Protein AF-A0AAF0TTE2-F1 (afdb_monomer)

Mean predicted aligned error: 9.88 Å

Secondary structure (DSSP, 8-state):
----S-HHHHHHH---HHHHHHHHHHHHTT--TTHHHHHHHHHHHHHTT--------S----

Radius of gyration: 16.14 Å; Cα contacts (8 Å, |Δi|>4): 11; chains: 1; bounding box: 37×23×39 Å

Foldseek 3Di:
DPPPPDPVVCVVVPDPPVVVVVVVVVVLVVDDPVRNVLVVVVVVCVVVVVVDDDDDPDDPDD

Organism: Solanum verrucosum (NCBI:txid315347)

Solvent-accessible surface area (backbone atoms only — not comparable to full-atom values): 4120 Å² total; per-residue (Å²): 132,86,76,90,56,62,62,68,59,51,60,72,68,67,65,60,64,68,60,51,50,54,52,47,56,58,56,59,73,66,51,48,91,76,50,44,62,56,50,52,52,51,52,52,26,65,76,64,69,59,81,67,88,82,84,85,88,69,84,91,75,131

Nearest PDB structures (foldseek):
  1rqu-assembly1_B  TM=3.312E-01  e=4.352E+00  Escherich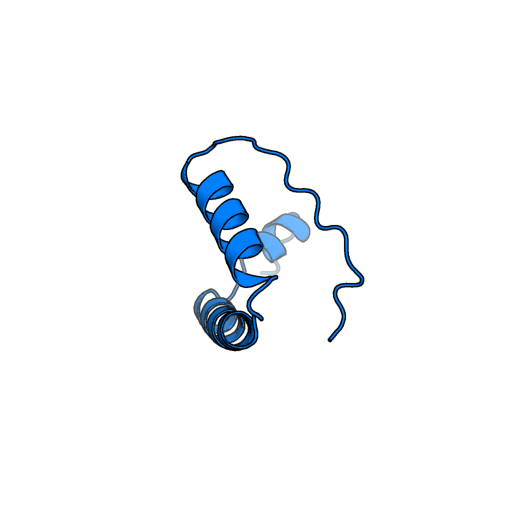ia coli

Sequence (62 aa):
MQNVGNHIINEELDYDKDELKIIHYKSFALLNSFQLPAYEEIIASGYNEKGRLCFIHDHGGT

Structure (mmCIF, N/CA/C/O backbone):
data_AF-A0AAF0TTE2-F1
#
_entry.id   AF-A0AAF0TTE2-F1
#
loop_
_atom_site.group_PDB
_atom_site.id
_atom_site.type_symbol
_atom_site.label_atom_id
_atom_site.label_alt_id
_atom_site.label_comp_id
_atom_site.label_asym_id
_atom_site.label_entity_id
_atom_site.label_seq_id
_atom_site.pdbx_PDB_ins_code
_atom_site.Cartn_x
_atom_site.Cartn_y
_atom_site.Cartn_z
_atom_site.occupancy
_atom_site.B_iso_or_equiv
_atom_site.auth_seq_id
_atom_site.auth_comp_id
_atom_site.auth_asym_id
_atom_site.auth_atom_id
_atom_site.pdbx_PDB_model_num
ATOM 1 N N . MET A 1 1 ? -23.364 11.676 22.965 1.00 44.91 1 MET A N 1
ATOM 2 C CA . MET A 1 1 ? -22.277 12.080 23.885 1.00 44.91 1 MET A CA 1
ATOM 3 C C . MET A 1 1 ? -21.039 12.278 23.035 1.00 44.91 1 MET A C 1
ATOM 5 O O . MET A 1 1 ? -20.580 11.304 22.459 1.00 44.91 1 MET A O 1
ATOM 9 N N . GLN A 1 2 ? -20.582 13.519 22.846 1.00 51.97 2 GLN A N 1
ATOM 10 C CA . GLN A 1 2 ? -19.333 13.772 22.121 1.00 51.97 2 GLN A CA 1
ATOM 11 C C . GLN A 1 2 ? -18.187 13.194 22.949 1.00 51.97 2 GLN A C 1
ATOM 13 O O . GLN A 1 2 ? -18.009 13.568 24.107 1.00 51.97 2 GLN A O 1
ATOM 18 N N . ASN A 1 3 ? -17.472 12.230 22.373 1.00 58.44 3 ASN A N 1
ATOM 19 C CA . ASN A 1 3 ? -16.258 11.688 22.953 1.00 58.44 3 ASN A CA 1
ATOM 20 C C . ASN A 1 3 ? -15.214 12.812 22.950 1.00 58.44 3 ASN A C 1
ATOM 22 O O . ASN A 1 3 ? -14.615 13.095 21.918 1.00 58.44 3 ASN A O 1
ATOM 26 N N . VAL A 1 4 ? -15.018 13.472 24.094 1.00 59.53 4 VAL A N 1
ATOM 27 C CA . VAL A 1 4 ? -13.944 14.461 24.323 1.00 59.53 4 VAL A CA 1
ATOM 28 C C . VAL A 1 4 ? -12.596 13.733 24.497 1.00 59.53 4 VAL A C 1
ATOM 30 O O . VAL A 1 4 ? -11.793 14.051 25.368 1.00 59.53 4 VAL A O 1
ATOM 33 N N . GLY A 1 5 ? -12.383 12.669 23.726 1.00 69.06 5 GLY A N 1
ATOM 34 C CA . GLY A 1 5 ? -11.114 11.968 23.599 1.00 69.06 5 GLY A CA 1
ATOM 35 C C . GLY A 1 5 ? -10.211 12.699 22.612 1.00 69.06 5 GLY A C 1
ATOM 36 O O . GLY A 1 5 ? -10.675 13.542 21.844 1.00 69.06 5 GLY A O 1
ATOM 37 N N . ASN A 1 6 ? -8.915 12.383 22.643 1.00 79.69 6 ASN A N 1
ATOM 38 C CA . ASN A 1 6 ? -7.923 12.968 21.745 1.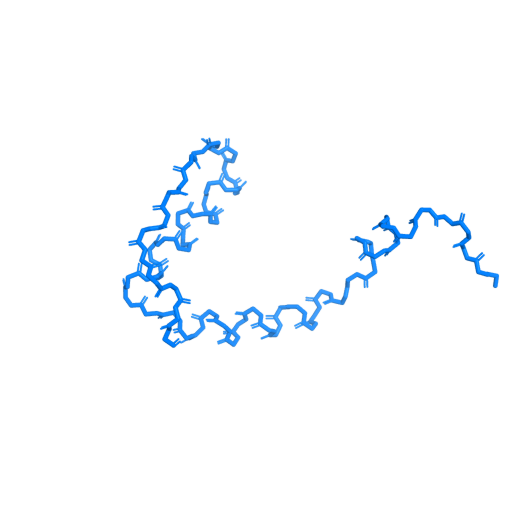00 79.69 6 ASN A CA 1
ATOM 39 C C . ASN A 1 6 ? -8.402 12.848 20.288 1.00 79.69 6 ASN A C 1
ATOM 41 O O . ASN A 1 6 ? -8.520 11.743 19.765 1.00 79.69 6 ASN A O 1
ATOM 45 N N . HIS A 1 7 ? -8.689 13.992 19.666 1.00 79.50 7 HIS A N 1
ATOM 46 C CA . HIS A 1 7 ? -9.211 14.089 18.305 1.00 79.50 7 HIS A CA 1
ATOM 47 C C . HIS A 1 7 ? -8.367 13.292 17.312 1.00 79.50 7 HIS A C 1
ATOM 49 O O . HIS A 1 7 ? -8.919 12.557 16.509 1.00 79.50 7 HIS A O 1
ATOM 55 N N . ILE A 1 8 ? -7.042 13.349 17.464 1.00 77.75 8 ILE A N 1
ATOM 56 C CA . ILE A 1 8 ? -6.089 12.631 16.612 1.00 77.75 8 ILE A CA 1
ATOM 57 C C . ILE A 1 8 ? -6.293 11.117 16.725 1.00 77.75 8 ILE A C 1
ATOM 59 O O . ILE A 1 8 ? -6.278 10.416 15.724 1.00 77.75 8 ILE A O 1
ATOM 63 N N . ILE A 1 9 ? -6.533 10.607 17.937 1.00 77.19 9 ILE A N 1
ATOM 64 C CA . ILE A 1 9 ? -6.782 9.174 18.154 1.00 77.19 9 ILE A CA 1
ATOM 65 C C . ILE A 1 9 ? -8.132 8.777 17.558 1.00 77.19 9 ILE A C 1
ATOM 67 O O . ILE A 1 9 ? -8.259 7.704 16.986 1.00 77.19 9 ILE A O 1
ATOM 71 N N . ASN A 1 10 ? -9.147 9.630 17.681 1.00 77.56 10 ASN A N 1
ATOM 72 C CA . ASN A 1 10 ? -10.449 9.345 17.088 1.00 77.56 10 ASN A CA 1
ATOM 73 C C . ASN A 1 10 ? -10.371 9.337 15.554 1.00 77.56 10 ASN A C 1
ATOM 75 O O . ASN A 1 10 ? -10.924 8.435 14.941 1.00 77.56 10 ASN A O 1
ATOM 79 N N . GLU A 1 11 ? -9.632 10.267 14.947 1.00 75.69 11 GLU A N 1
ATOM 80 C CA . GLU A 1 11 ? -9.361 10.270 13.504 1.00 75.69 11 GLU A CA 1
ATOM 81 C C . GLU A 1 11 ? -8.545 9.049 13.063 1.00 75.69 11 GLU A C 1
ATOM 83 O O . GLU A 1 11 ? -8.834 8.476 12.017 1.00 75.69 11 GLU A O 1
ATOM 88 N N . GLU A 1 12 ? -7.568 8.607 13.864 1.00 75.75 12 GLU A N 1
ATOM 89 C CA . GLU A 1 12 ? -6.804 7.386 13.576 1.00 75.75 12 GLU A CA 1
ATOM 90 C C . GLU A 1 12 ? -7.622 6.091 13.729 1.00 75.75 12 GLU A C 1
ATOM 92 O O . GLU A 1 12 ? -7.255 5.050 13.180 1.00 75.75 12 GLU A O 1
ATOM 97 N N . LEU A 1 13 ? -8.713 6.114 14.497 1.00 78.50 13 LEU A N 1
ATOM 98 C CA . LEU A 1 13 ? -9.533 4.930 14.766 1.00 78.50 13 LEU A CA 1
ATOM 99 C C . LEU A 1 13 ? -10.810 4.860 13.917 1.00 78.50 13 LEU A C 1
ATOM 101 O O . LEU A 1 13 ? -11.355 3.766 13.770 1.00 78.50 13 LEU A O 1
ATOM 105 N N . ASP A 1 14 ? -11.267 5.976 13.347 1.00 83.69 14 ASP A N 1
ATOM 106 C CA . ASP A 1 14 ? -12.529 6.091 12.596 1.00 83.69 14 ASP A CA 1
ATOM 107 C C . ASP A 1 14 ? -12.338 6.008 11.071 1.00 83.69 14 ASP A C 1
ATOM 109 O O . ASP A 1 14 ? -13.026 6.661 10.288 1.00 83.69 14 ASP A O 1
ATOM 113 N N . TYR A 1 15 ? -11.368 5.214 10.615 1.00 82.06 15 TYR A N 1
ATOM 114 C CA . TYR A 1 15 ? -11.171 4.998 9.185 1.00 82.06 15 TYR A CA 1
ATOM 115 C C . TYR A 1 15 ? -12.196 4.018 8.609 1.00 82.06 15 TYR A C 1
ATOM 117 O O . TYR A 1 15 ? -12.282 2.863 9.046 1.00 82.06 15 TYR A O 1
ATOM 125 N N . ASP A 1 16 ? -12.872 4.424 7.533 1.00 88.19 16 ASP A N 1
ATOM 126 C CA . ASP A 1 16 ? -13.606 3.498 6.672 1.00 88.19 16 ASP A CA 1
ATOM 127 C C . ASP A 1 16 ? -12.612 2.653 5.860 1.00 88.19 16 ASP A C 1
ATOM 129 O O . ASP A 1 16 ? -12.059 3.055 4.832 1.00 88.19 16 ASP A O 1
ATOM 133 N N . LYS A 1 17 ? -12.359 1.441 6.355 1.00 88.38 17 LYS A N 1
ATOM 134 C CA . LYS A 1 17 ? -11.424 0.500 5.732 1.00 88.38 17 LYS A CA 1
ATOM 135 C C . LYS A 1 17 ? -11.891 0.039 4.354 1.00 88.38 17 LYS A C 1
ATOM 137 O O . LYS A 1 17 ? -11.040 -0.267 3.518 1.00 88.38 17 LYS A O 1
ATOM 142 N N . ASP A 1 18 ? -13.197 -0.029 4.116 1.00 92.12 18 ASP A N 1
ATOM 143 C CA . ASP A 1 18 ? -13.742 -0.478 2.838 1.00 92.12 18 ASP A CA 1
ATOM 144 C C . ASP A 1 18 ? -13.580 0.619 1.782 1.00 92.12 18 ASP A C 1
ATOM 146 O O . ASP A 1 18 ? -13.107 0.343 0.674 1.00 92.12 18 ASP A O 1
ATOM 150 N N . GLU A 1 19 ? -13.853 1.875 2.146 1.00 92.38 19 GLU A N 1
ATOM 151 C CA . GLU A 1 19 ? -13.582 3.032 1.290 1.00 92.38 19 GLU A CA 1
ATOM 152 C C . GLU A 1 19 ? -12.086 3.149 0.960 1.00 92.38 19 GLU A C 1
ATOM 154 O O . GLU A 1 19 ? -11.705 3.228 -0.214 1.00 92.38 19 GLU A O 1
ATOM 159 N N . LEU A 1 20 ? -11.219 3.070 1.974 1.00 90.06 20 LEU A N 1
ATOM 160 C CA . LEU A 1 20 ? -9.767 3.123 1.784 1.00 90.06 20 LEU A CA 1
ATOM 161 C C . LEU A 1 20 ? -9.260 1.997 0.880 1.00 90.06 20 LEU A C 1
ATOM 163 O O . LEU A 1 20 ? -8.377 2.218 0.050 1.00 90.06 20 LEU A O 1
ATOM 167 N N . LYS A 1 21 ? -9.836 0.797 0.987 1.00 92.38 21 LYS A N 1
ATOM 168 C CA . LYS A 1 21 ? -9.488 -0.336 0.125 1.00 92.38 21 LYS A CA 1
ATOM 169 C C . LYS A 1 21 ? -9.894 -0.093 -1.331 1.00 92.38 21 LYS A C 1
ATOM 171 O O . LYS A 1 21 ? -9.131 -0.422 -2.240 1.00 92.38 21 LYS A O 1
ATOM 176 N N . ILE A 1 22 ? -11.058 0.512 -1.572 1.00 94.38 22 ILE A N 1
ATOM 177 C CA . ILE A 1 22 ? -11.498 0.895 -2.922 1.00 94.38 22 ILE A CA 1
ATOM 178 C C . ILE A 1 22 ? -10.553 1.943 -3.519 1.00 94.38 22 ILE A C 1
ATOM 180 O O . ILE A 1 22 ? -10.133 1.804 -4.672 1.00 94.38 22 ILE A O 1
ATOM 184 N N . ILE A 1 23 ? -10.203 2.977 -2.748 1.00 93.50 23 ILE A N 1
ATOM 185 C CA . ILE A 1 23 ? -9.249 4.014 -3.167 1.00 93.50 23 ILE A CA 1
ATOM 186 C C . ILE A 1 23 ? -7.893 3.380 -3.482 1.00 93.50 23 ILE A C 1
ATOM 188 O O . ILE A 1 23 ? -7.320 3.645 -4.538 1.00 93.50 23 ILE A O 1
ATOM 192 N N . HIS A 1 24 ? -7.422 2.485 -2.614 1.00 92.19 24 HIS A N 1
ATOM 193 C CA . HIS A 1 24 ? -6.170 1.771 -2.802 1.00 92.19 24 HIS A CA 1
ATOM 194 C C . HIS A 1 24 ? -6.128 1.019 -4.137 1.00 92.19 24 HIS A C 1
ATOM 196 O O . HIS A 1 24 ? -5.185 1.210 -4.901 1.00 92.19 24 HIS A O 1
ATOM 202 N N . TYR A 1 25 ? -7.151 0.223 -4.467 1.00 94.31 25 TYR A N 1
ATOM 203 C CA . TYR A 1 25 ? -7.168 -0.518 -5.732 1.00 94.31 25 TYR A CA 1
ATOM 204 C C . TYR A 1 25 ? -7.143 0.390 -6.963 1.00 94.31 25 TYR A C 1
A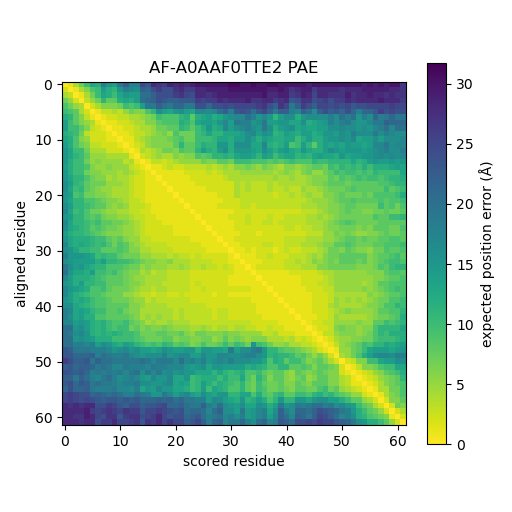TOM 206 O O . TYR A 1 25 ? -6.466 0.069 -7.940 1.00 94.31 25 TYR A O 1
ATOM 214 N N . LYS A 1 26 ? -7.847 1.529 -6.918 1.00 94.38 26 LYS A N 1
ATOM 215 C CA . LYS A 1 26 ? -7.828 2.511 -8.012 1.00 94.38 26 LYS A CA 1
ATOM 216 C C . LYS A 1 26 ? -6.429 3.091 -8.209 1.00 94.38 26 LYS A C 1
ATOM 218 O O . LYS A 1 26 ? -5.941 3.099 -9.332 1.00 94.38 26 LYS A O 1
ATOM 223 N N . SER A 1 27 ? -5.779 3.528 -7.133 1.00 90.69 27 SER A N 1
ATOM 224 C CA . SER A 1 27 ? -4.429 4.099 -7.196 1.00 90.69 27 SER A CA 1
ATOM 225 C C . SER A 1 27 ? -3.378 3.060 -7.583 1.00 90.69 27 SER A C 1
ATOM 227 O O . SER A 1 27 ? -2.491 3.348 -8.379 1.00 90.69 27 SER A O 1
ATOM 229 N N . PHE A 1 28 ? -3.498 1.833 -7.072 1.00 91.56 28 PHE A N 1
ATOM 230 C CA . PHE A 1 28 ? -2.592 0.734 -7.397 1.00 91.56 28 PHE A CA 1
ATOM 231 C C . PHE A 1 28 ? -2.623 0.390 -8.893 1.00 91.56 28 PHE A C 1
ATOM 233 O O . PHE A 1 28 ? -1.577 0.184 -9.500 1.00 91.56 28 PHE A O 1
ATOM 240 N N . ALA A 1 29 ? -3.808 0.399 -9.512 1.00 92.75 29 ALA A N 1
ATOM 241 C CA . ALA A 1 29 ? -3.956 0.156 -10.946 1.00 92.75 29 ALA A CA 1
ATOM 242 C C . ALA A 1 29 ? -3.306 1.238 -11.836 1.00 92.75 29 ALA A C 1
ATOM 244 O O . ALA A 1 29 ? -3.095 0.993 -13.021 1.00 92.75 29 ALA A O 1
ATOM 245 N N . LEU A 1 30 ? -2.999 2.418 -11.285 1.00 92.44 30 LEU A N 1
ATOM 246 C CA . LEU A 1 30 ? -2.360 3.528 -12.001 1.00 92.44 30 LEU A CA 1
ATOM 247 C C . LEU A 1 30 ? -0.830 3.531 -11.875 1.00 92.44 30 LEU A C 1
ATOM 249 O O . LEU A 1 30 ? -0.177 4.359 -12.509 1.00 92.44 30 LEU A O 1
ATOM 253 N N . LEU A 1 31 ? -0.247 2.631 -11.076 1.00 88.56 31 LEU A N 1
ATOM 254 C CA . LEU A 1 31 ? 1.201 2.576 -10.902 1.00 88.56 31 LEU A CA 1
ATOM 255 C C . LEU A 1 31 ? 1.884 2.199 -12.216 1.00 88.56 31 LEU A C 1
ATOM 257 O O . LEU A 1 31 ? 1.570 1.187 -12.845 1.00 88.56 31 LEU A O 1
ATOM 261 N N . ASN A 1 32 ? 2.863 3.007 -12.611 1.00 88.50 32 ASN A N 1
ATOM 262 C CA . ASN A 1 32 ? 3.689 2.702 -13.770 1.00 88.50 32 ASN A CA 1
ATOM 263 C C . ASN A 1 32 ? 4.793 1.677 -13.433 1.00 88.50 32 ASN A C 1
ATOM 265 O O . ASN A 1 32 ? 5.013 1.303 -12.277 1.00 88.50 32 ASN A O 1
ATOM 269 N N . SER A 1 33 ? 5.532 1.249 -14.460 1.00 87.94 33 SER A N 1
ATOM 270 C CA . SER A 1 33 ? 6.587 0.233 -14.345 1.00 87.94 33 SER A CA 1
ATOM 271 C C . SER A 1 33 ? 7.738 0.605 -13.403 1.00 87.94 33 SER A C 1
ATOM 273 O O . SER A 1 33 ? 8.455 -0.286 -12.959 1.00 87.94 33 SER A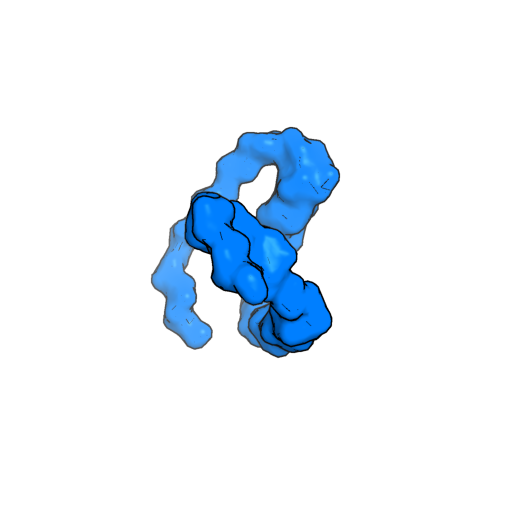 O 1
ATOM 275 N N . PHE A 1 34 ? 7.936 1.890 -13.099 1.00 83.44 34 PHE A N 1
ATOM 276 C CA . PHE A 1 34 ? 8.961 2.361 -12.162 1.00 83.44 34 PHE A CA 1
ATOM 277 C C . PHE A 1 34 ? 8.432 2.489 -10.729 1.00 83.44 34 PHE A C 1
ATOM 279 O O . PHE A 1 34 ? 9.178 2.279 -9.775 1.00 83.44 34 PHE A O 1
ATOM 286 N N . GLN A 1 35 ? 7.147 2.803 -10.564 1.00 84.94 35 GLN A N 1
ATOM 287 C CA . GLN A 1 35 ? 6.517 2.987 -9.256 1.00 84.94 35 GLN A CA 1
ATOM 288 C C . GLN A 1 35 ? 6.119 1.660 -8.603 1.00 84.94 35 GLN A C 1
ATOM 290 O O . GLN A 1 35 ? 6.236 1.526 -7.385 1.00 84.94 35 GLN A O 1
ATOM 295 N N . LEU A 1 36 ? 5.675 0.676 -9.394 1.00 89.75 36 LEU A N 1
ATOM 296 C CA . LEU A 1 36 ? 5.231 -0.620 -8.877 1.00 89.75 36 LEU A CA 1
ATOM 297 C C . LEU A 1 36 ? 6.321 -1.343 -8.054 1.00 89.75 36 LEU A C 1
ATOM 299 O O . LEU A 1 36 ? 6.025 -1.712 -6.917 1.00 89.75 36 LEU A O 1
ATOM 303 N N . PRO A 1 37 ? 7.583 -1.472 -8.518 1.00 88.44 37 PRO A N 1
ATOM 304 C CA . PRO A 1 37 ? 8.627 -2.128 -7.726 1.00 88.44 37 PRO A CA 1
ATOM 305 C C . PRO A 1 37 ? 8.941 -1.398 -6.412 1.00 88.44 37 PRO A C 1
ATOM 307 O O . PRO A 1 37 ? 9.206 -2.032 -5.392 1.00 88.44 37 PRO A O 1
ATOM 310 N N . ALA A 1 38 ? 8.892 -0.061 -6.416 1.00 86.12 38 ALA A N 1
ATOM 311 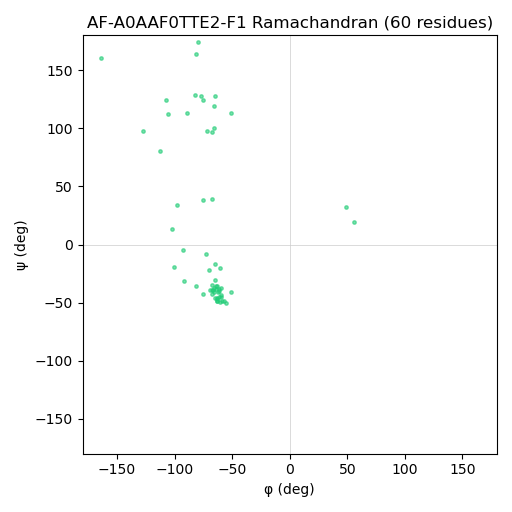C CA . ALA A 1 38 ? 9.102 0.735 -5.208 1.00 86.12 38 ALA A CA 1
ATOM 312 C C . ALA A 1 38 ? 7.963 0.529 -4.196 1.00 86.12 38 ALA A C 1
ATOM 31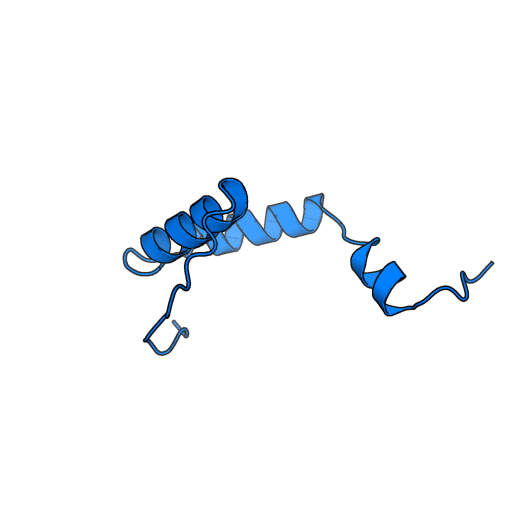4 O O . ALA A 1 38 ? 8.217 0.354 -3.005 1.00 86.12 38 ALA A O 1
ATOM 315 N N . TYR A 1 39 ? 6.716 0.503 -4.675 1.00 88.44 39 TYR A N 1
ATOM 316 C CA . TYR A 1 39 ? 5.546 0.195 -3.859 1.00 88.44 39 TYR A CA 1
ATOM 317 C C . TYR A 1 39 ? 5.650 -1.201 -3.224 1.00 88.44 39 TYR A C 1
ATOM 319 O O . TYR A 1 39 ? 5.478 -1.338 -2.012 1.00 88.44 39 TYR A O 1
ATOM 327 N N . GLU A 1 40 ? 5.978 -2.230 -4.010 1.00 89.38 40 GLU A N 1
ATOM 328 C CA . GLU A 1 40 ? 6.110 -3.607 -3.519 1.00 89.38 40 GLU A CA 1
ATOM 329 C C . GLU A 1 40 ? 7.182 -3.741 -2.430 1.00 89.38 40 GLU A C 1
ATOM 331 O O . GLU A 1 40 ? 6.929 -4.374 -1.402 1.00 89.38 40 GLU A O 1
ATOM 336 N N . GLU A 1 41 ? 8.347 -3.106 -2.599 1.00 86.31 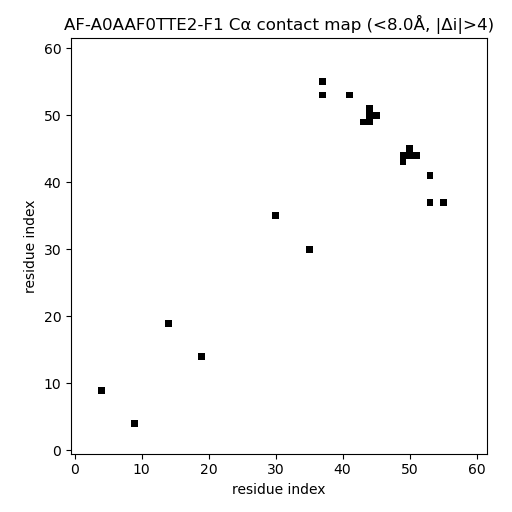41 GLU A N 1
ATOM 337 C CA . GLU A 1 41 ? 9.411 -3.138 -1.588 1.00 86.31 41 GLU A CA 1
ATOM 338 C C . GLU A 1 41 ? 8.995 -2.415 -0.295 1.00 86.31 41 GLU A C 1
ATOM 340 O O . GLU A 1 41 ? 9.293 -2.904 0.796 1.00 86.31 41 GLU A O 1
ATOM 345 N N . ILE A 1 42 ? 8.255 -1.301 -0.382 1.00 85.69 42 ILE A N 1
ATOM 346 C CA . ILE A 1 42 ? 7.721 -0.593 0.796 1.00 85.69 42 ILE A CA 1
ATOM 347 C C . ILE A 1 42 ? 6.739 -1.484 1.567 1.00 85.69 42 ILE A C 1
ATOM 349 O O . ILE A 1 42 ? 6.881 -1.647 2.783 1.00 85.69 42 ILE A O 1
ATOM 353 N N . ILE A 1 43 ? 5.778 -2.106 0.875 1.00 87.56 43 ILE A N 1
ATOM 354 C CA . ILE A 1 43 ? 4.809 -3.020 1.500 1.00 87.56 43 ILE A CA 1
ATOM 355 C C . ILE A 1 43 ? 5.521 -4.223 2.120 1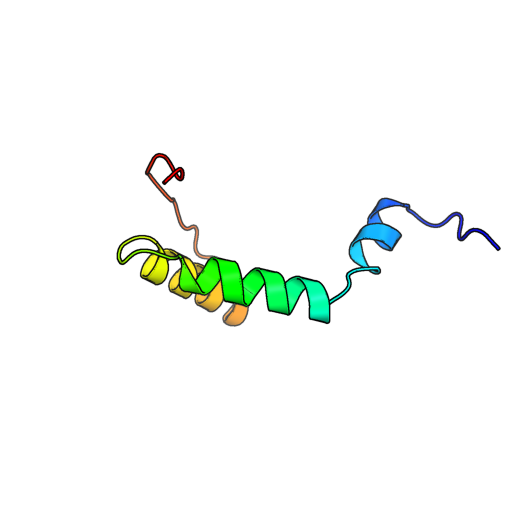.00 87.56 43 ILE A C 1
ATOM 357 O O . ILE A 1 43 ? 5.257 -4.580 3.270 1.00 87.56 43 ILE A O 1
ATOM 361 N N . ALA A 1 44 ? 6.464 -4.827 1.394 1.00 86.94 44 ALA A N 1
ATOM 362 C CA . ALA A 1 44 ? 7.241 -5.953 1.890 1.00 86.94 44 ALA A CA 1
ATOM 363 C C . ALA A 1 44 ? 8.118 -5.567 3.092 1.00 86.94 44 ALA A C 1
ATOM 365 O O . ALA A 1 44 ? 8.298 -6.386 3.994 1.00 86.94 44 ALA A O 1
ATOM 366 N N . SER A 1 45 ? 8.660 -4.347 3.126 1.00 83.19 45 SER A N 1
ATOM 367 C CA . SER A 1 45 ? 9.430 -3.824 4.258 1.00 83.19 45 SER A CA 1
ATOM 368 C C . SER A 1 45 ? 8.557 -3.673 5.501 1.00 83.19 45 SER A C 1
ATOM 370 O O . SER A 1 45 ? 8.951 -4.142 6.569 1.00 83.19 45 SER A O 1
ATOM 372 N N . GLY A 1 46 ? 7.354 -3.107 5.350 1.00 79.88 46 GLY A N 1
ATOM 373 C CA . GLY A 1 46 ? 6.382 -2.976 6.436 1.00 79.88 46 GLY A CA 1
ATOM 374 C C . GLY A 1 46 ? 5.908 -4.329 6.971 1.00 79.88 46 GLY A C 1
ATOM 375 O O . GLY A 1 46 ? 5.922 -4.546 8.177 1.00 79.88 46 GLY A O 1
ATOM 376 N N . TYR A 1 47 ? 5.559 -5.268 6.085 1.00 82.25 47 TYR A N 1
ATOM 377 C CA . TYR A 1 47 ? 5.055 -6.588 6.485 1.00 82.25 47 TYR A CA 1
ATOM 378 C C . TYR A 1 47 ? 6.109 -7.453 7.187 1.00 82.25 47 TYR A C 1
ATOM 380 O O . TYR A 1 47 ? 5.786 -8.234 8.074 1.00 82.25 47 TYR A O 1
ATOM 388 N N . ASN A 1 48 ? 7.374 -7.336 6.778 1.00 83.19 48 ASN A N 1
ATOM 389 C CA . ASN A 1 48 ? 8.462 -8.162 7.302 1.00 83.19 48 ASN A CA 1
ATOM 390 C C . ASN A 1 48 ? 9.339 -7.427 8.335 1.00 83.19 48 ASN A C 1
ATOM 392 O O . ASN A 1 48 ? 10.449 -7.886 8.598 1.00 83.19 48 ASN A O 1
ATOM 396 N N . GLU A 1 49 ? 8.896 -6.270 8.844 1.00 73.19 49 GLU A N 1
ATOM 397 C CA . GLU A 1 49 ? 9.632 -5.419 9.797 1.00 73.19 49 GLU A CA 1
ATOM 398 C C . GLU A 1 49 ? 11.088 -5.131 9.380 1.00 73.19 49 GLU A C 1
ATOM 400 O O . GLU A 1 49 ? 11.988 -4.981 10.205 1.00 73.19 49 GLU A O 1
ATOM 405 N N . LYS A 1 50 ? 11.362 -5.052 8.071 1.00 66.75 50 LYS A N 1
ATOM 406 C CA . LYS A 1 50 ? 12.748 -5.018 7.570 1.00 66.75 50 LYS A CA 1
ATOM 407 C C . LYS A 1 50 ? 13.454 -3.689 7.836 1.00 66.75 50 LYS A C 1
ATOM 409 O O . LYS A 1 50 ? 14.652 -3.598 7.581 1.00 66.75 50 LYS A O 1
ATOM 414 N N . GLY A 1 51 ? 12.737 -2.670 8.321 1.00 64.94 51 GLY A N 1
ATOM 415 C CA . GLY A 1 51 ? 13.293 -1.375 8.729 1.00 64.94 51 GLY A CA 1
ATOM 416 C C . GLY A 1 51 ? 14.099 -0.670 7.634 1.00 64.94 51 GLY A C 1
ATOM 417 O O . GLY A 1 51 ? 14.943 0.173 7.932 1.00 64.94 51 GLY A O 1
ATOM 418 N N . ARG A 1 52 ? 13.899 -1.045 6.364 1.00 67.25 52 ARG A N 1
ATOM 419 C CA . ARG A 1 52 ? 14.709 -0.549 5.251 1.00 67.25 52 ARG A CA 1
ATOM 420 C C . ARG A 1 52 ? 14.204 0.811 4.796 1.00 67.25 52 ARG A C 1
ATOM 422 O O . ARG A 1 52 ? 13.020 0.971 4.505 1.00 67.25 52 ARG A O 1
ATOM 429 N N . LEU A 1 53 ? 15.126 1.766 4.698 1.00 68.19 53 LEU A N 1
ATOM 430 C CA . LEU A 1 53 ? 14.873 3.088 4.134 1.00 68.19 53 LEU A CA 1
ATOM 431 C C . LEU A 1 53 ? 14.786 2.985 2.608 1.00 68.19 53 LEU A C 1
ATOM 433 O O . LEU A 1 53 ? 15.719 2.507 1.964 1.00 68.19 53 LEU A O 1
ATOM 437 N N . CYS A 1 54 ?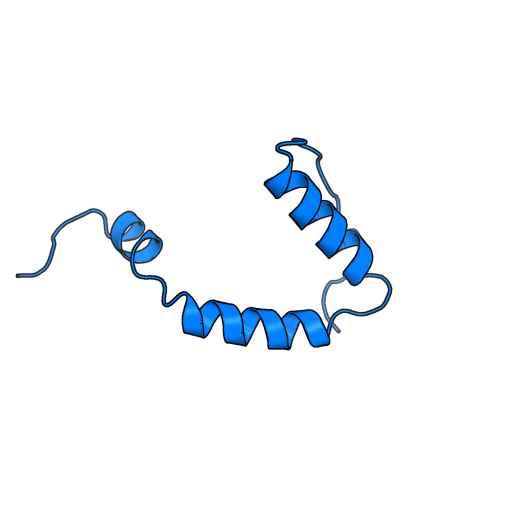 13.677 3.452 2.039 1.00 64.81 54 CYS A N 1
ATOM 438 C CA . CYS A 1 54 ? 13.487 3.581 0.597 1.00 64.81 54 CYS A CA 1
ATOM 439 C C . CYS A 1 54 ? 13.529 5.069 0.229 1.00 64.81 54 CYS A C 1
ATOM 441 O O . CYS A 1 54 ? 12.763 5.858 0.778 1.00 64.81 54 CYS A O 1
ATOM 443 N N . PHE A 1 55 ? 14.413 5.457 -0.691 1.00 70.69 55 PHE A N 1
ATOM 444 C CA . PHE A 1 55 ? 14.500 6.829 -1.195 1.00 70.69 55 PHE A CA 1
ATOM 445 C C . PHE A 1 55 ? 13.915 6.876 -2.604 1.00 70.69 55 PHE A C 1
ATOM 447 O O . PHE A 1 55 ? 14.483 6.303 -3.530 1.00 70.69 55 PHE A O 1
ATOM 454 N N . ILE A 1 56 ? 12.780 7.554 -2.763 1.00 68.50 56 ILE A N 1
ATOM 455 C CA . ILE A 1 56 ? 12.161 7.777 -4.071 1.00 68.50 56 ILE A CA 1
ATOM 456 C C . ILE A 1 56 ? 12.737 9.078 -4.630 1.00 68.50 56 ILE A C 1
ATOM 458 O O . ILE A 1 56 ? 12.529 10.146 -4.058 1.00 68.50 56 ILE A O 1
ATOM 462 N N . HIS A 1 57 ? 13.501 8.976 -5.715 1.00 65.88 57 HIS A N 1
ATOM 463 C CA . HIS A 1 57 ? 14.130 10.110 -6.389 1.00 65.88 57 HIS A CA 1
ATOM 464 C C . HIS A 1 57 ? 13.484 10.291 -7.764 1.00 65.88 57 HIS A C 1
ATOM 466 O O . HIS A 1 57 ? 14.007 9.810 -8.762 1.00 65.88 57 HIS A O 1
ATOM 472 N N . ASP A 1 58 ? 12.316 10.933 -7.800 1.00 62.03 58 ASP A N 1
ATOM 473 C CA . ASP A 1 58 ? 11.745 11.508 -9.022 1.00 62.03 58 ASP A CA 1
ATOM 474 C C . ASP A 1 58 ? 10.616 12.498 -8.681 1.00 62.03 58 ASP A C 1
ATOM 476 O O . ASP A 1 58 ? 10.059 12.461 -7.577 1.00 62.03 58 ASP A O 1
ATOM 480 N N . HIS A 1 59 ? 10.257 13.386 -9.611 1.00 59.97 59 HIS A N 1
ATOM 481 C CA . HIS A 1 59 ? 9.046 14.198 -9.487 1.00 59.97 59 HIS A CA 1
ATOM 482 C C . HIS A 1 59 ? 7.826 13.279 -9.605 1.00 59.97 59 HIS A C 1
ATOM 484 O O . HIS A 1 59 ? 7.395 12.922 -10.695 1.00 59.97 59 HIS A O 1
ATOM 490 N N . GLY A 1 60 ? 7.281 12.883 -8.451 1.00 56.00 60 GLY A N 1
ATOM 491 C CA . GLY A 1 60 ? 6.136 11.981 -8.291 1.00 56.00 60 GLY A CA 1
ATOM 492 C C . GLY A 1 60 ? 4.791 12.532 -8.779 1.00 56.00 60 GLY A C 1
ATOM 493 O O . GLY A 1 60 ? 3.779 12.324 -8.119 1.00 56.00 60 GLY A O 1
ATOM 494 N N . GLY A 1 61 ? 4.776 13.250 -9.901 1.00 56.31 61 GLY A N 1
ATOM 495 C CA . GLY A 1 61 ? 3.581 13.733 -10.575 1.00 56.31 61 GLY A CA 1
ATOM 496 C C . GLY A 1 61 ? 3.603 13.312 -12.038 1.00 56.31 61 GLY A C 1
ATOM 497 O O . GLY A 1 61 ? 4.226 13.967 -12.870 1.00 56.31 61 GLY A O 1
ATOM 498 N N . THR A 1 62 ? 2.914 12.223 -12.356 1.00 52.16 62 THR A N 1
ATOM 499 C CA . THR A 1 62 ? 2.273 12.061 -13.664 1.00 52.16 62 THR A CA 1
ATOM 500 C C . THR A 1 62 ? 0.806 11.789 -13.408 1.00 52.16 62 THR A C 1
ATOM 502 O O . THR A 1 62 ? 0.533 10.990 -12.485 1.00 52.16 62 THR A O 1
#

pLDDT: mean 79.0, std 12.76, range [44.91, 94.38]